Protein AF-A0A4Y7ZYD2-F1 (afdb_monomer_lite)

Sequence (127 aa):
MSNLIEWSKKSNQMFNVVADEKYLLCADFKRELYELVMIDFISSKISKTDFSVLYTLIDRFLI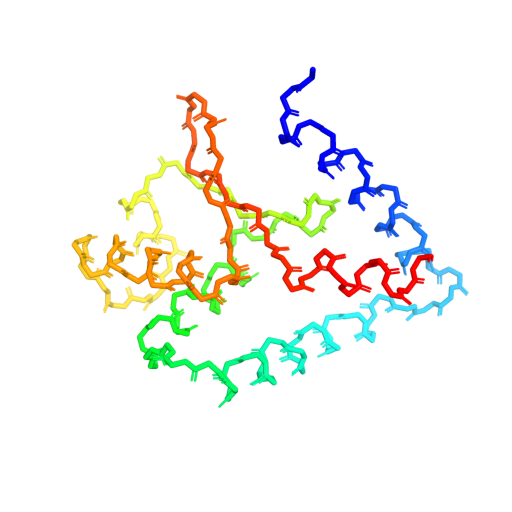IEDSLFKFESFVLFIQKTDITISKPNLSRALKSLELNEFIEKVEDQEKLTYLFKTEYKLLESLS

Structure (mmCIF, N/CA/C/O backbone):
data_AF-A0A4Y7ZYD2-F1
#
_entry.id   AF-A0A4Y7ZYD2-F1
#
loop_
_atom_site.group_PDB
_atom_site.id
_atom_site.type_symbol
_atom_site.label_atom_id
_atom_site.label_alt_id
_atom_site.label_comp_id
_atom_site.label_asym_id
_atom_site.label_entity_id
_atom_site.label_seq_id
_atom_site.pdbx_PDB_ins_code
_atom_site.Cartn_x
_atom_site.Cartn_y
_atom_site.Cartn_z
_atom_site.occupancy
_atom_site.B_iso_or_equiv
_atom_site.auth_seq_id
_atom_site.auth_comp_id
_atom_site.auth_asym_id
_atom_site.auth_atom_id
_atom_site.pdbx_PDB_model_num
ATOM 1 N N . MET A 1 1 ? 8.052 22.390 -3.213 1.00 49.78 1 MET A N 1
ATOM 2 C CA . MET A 1 1 ? 7.401 21.266 -3.924 1.00 49.78 1 MET A CA 1
ATOM 3 C C . MET A 1 1 ? 6.771 20.376 -2.871 1.00 49.78 1 MET A C 1
ATOM 5 O O . MET A 1 1 ? 7.376 20.249 -1.816 1.00 49.78 1 MET A O 1
ATOM 9 N N . SER A 1 2 ? 5.557 19.854 -3.074 1.00 72.06 2 SER A N 1
ATOM 10 C CA . SER A 1 2 ? 4.995 18.905 -2.101 1.00 72.06 2 SER A CA 1
ATOM 11 C C . SER A 1 2 ? 5.830 17.619 -2.109 1.00 72.06 2 SER A C 1
ATOM 13 O O . SER A 1 2 ? 6.262 17.185 -3.176 1.00 72.06 2 SER A O 1
ATOM 15 N N . ASN A 1 3 ? 6.047 17.027 -0.930 1.00 84.50 3 ASN A N 1
ATOM 16 C CA . ASN A 1 3 ? 6.798 15.776 -0.739 1.00 84.50 3 ASN A CA 1
ATOM 17 C C . ASN A 1 3 ? 6.338 14.675 -1.727 1.00 84.50 3 ASN A C 1
ATOM 19 O O . ASN A 1 3 ? 7.146 14.023 -2.377 1.00 84.50 3 ASN A O 1
ATOM 23 N N . LEU A 1 4 ? 5.024 14.583 -1.964 1.00 90.25 4 LEU A N 1
ATOM 24 C CA . LEU A 1 4 ? 4.417 13.656 -2.923 1.00 90.25 4 LEU A CA 1
ATOM 25 C C . LEU A 1 4 ? 4.882 13.849 -4.383 1.00 90.25 4 LEU A C 1
ATOM 27 O O . LEU A 1 4 ? 5.079 12.863 -5.090 1.00 90.25 4 LEU A O 1
ATOM 31 N N . ILE A 1 5 ? 5.053 15.089 -4.858 1.00 91.06 5 ILE A N 1
ATOM 32 C CA . ILE A 1 5 ? 5.462 15.346 -6.254 1.00 91.06 5 ILE A CA 1
ATOM 33 C C . ILE A 1 5 ? 6.914 14.920 -6.470 1.00 91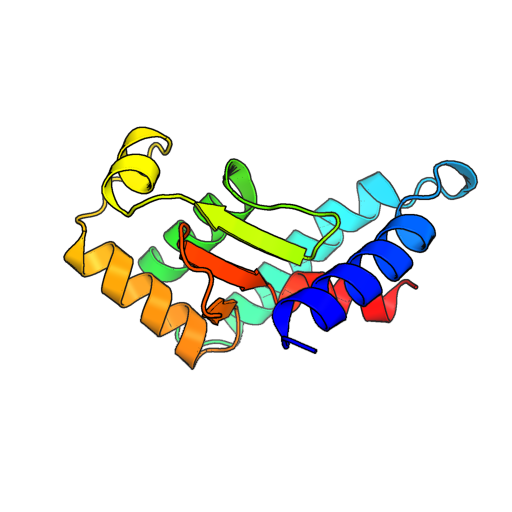.06 5 ILE A C 1
ATOM 35 O O . ILE A 1 5 ? 7.236 14.326 -7.496 1.00 91.06 5 ILE A O 1
ATOM 39 N N . GLU A 1 6 ? 7.790 15.233 -5.514 1.00 92.44 6 GLU A N 1
ATOM 40 C CA . GLU A 1 6 ? 9.200 14.850 -5.584 1.00 92.44 6 GLU A CA 1
ATOM 41 C C . GLU A 1 6 ? 9.365 13.330 -5.511 1.00 92.44 6 GLU A C 1
ATOM 43 O O . GLU A 1 6 ? 10.055 12.757 -6.355 1.00 92.44 6 GLU A O 1
ATOM 48 N N . TRP A 1 7 ? 8.650 12.685 -4.583 1.00 94.44 7 TRP A N 1
ATOM 49 C CA . TRP A 1 7 ? 8.584 11.230 -4.468 1.00 94.44 7 TRP A CA 1
ATOM 50 C C . TRP A 1 7 ? 8.159 10.569 -5.779 1.00 94.44 7 T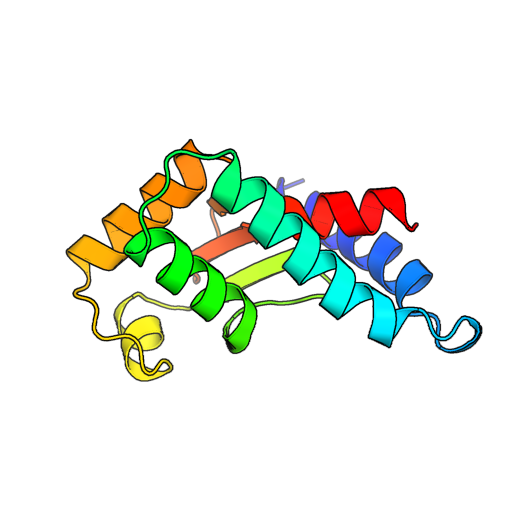RP A C 1
ATOM 52 O O . TRP A 1 7 ? 8.899 9.751 -6.316 1.00 94.44 7 TRP A O 1
ATOM 62 N N . SER A 1 8 ? 7.003 10.965 -6.325 1.00 94.06 8 SER A N 1
ATOM 63 C CA . SER A 1 8 ? 6.446 10.344 -7.538 1.00 94.06 8 SER A CA 1
ATOM 64 C C . SER A 1 8 ? 7.395 10.526 -8.721 1.00 94.06 8 SER A C 1
ATOM 66 O O . SER A 1 8 ? 7.680 9.587 -9.453 1.00 94.06 8 SER A O 1
ATOM 68 N N . LYS A 1 9 ? 7.987 11.721 -8.865 1.00 95.00 9 LYS A N 1
ATOM 69 C CA . LYS A 1 9 ? 8.961 11.982 -9.929 1.00 95.00 9 LYS A CA 1
ATOM 70 C C . LYS A 1 9 ? 10.191 11.077 -9.817 1.00 95.00 9 LYS A C 1
ATOM 72 O O . LYS A 1 9 ? 10.645 10.568 -10.839 1.00 95.00 9 LYS A O 1
ATOM 77 N N . LYS A 1 10 ? 10.753 10.909 -8.614 1.00 95.19 10 LYS A N 1
ATOM 78 C CA . LYS A 1 10 ? 11.953 10.086 -8.414 1.00 95.19 10 LYS A CA 1
ATOM 79 C C . LYS A 1 10 ? 11.629 8.594 -8.558 1.00 95.19 10 LYS A C 1
ATOM 81 O O . LYS A 1 10 ? 12.362 7.904 -9.257 1.00 95.19 10 LYS A O 1
ATOM 86 N N . SER A 1 11 ? 10.522 8.125 -7.976 1.00 94.06 11 SER A N 1
ATOM 87 C CA . SER A 1 11 ? 10.044 6.741 -8.122 1.00 94.06 11 SER A CA 1
ATOM 88 C C . SER A 1 11 ? 9.845 6.380 -9.595 1.00 94.06 11 SER A C 1
ATOM 90 O O . SER A 1 11 ? 10.447 5.423 -10.073 1.00 94.06 11 SER A O 1
ATOM 92 N N . ASN A 1 12 ? 9.151 7.228 -10.359 1.00 94.25 12 ASN A N 1
ATOM 93 C CA . ASN A 1 12 ? 8.895 6.988 -11.778 1.00 94.25 12 ASN A CA 1
ATOM 94 C C . ASN A 1 12 ? 10.186 6.888 -12.601 1.00 94.25 12 ASN A C 1
ATOM 96 O O . ASN A 1 12 ? 10.304 6.050 -13.492 1.00 94.25 12 ASN A O 1
ATOM 100 N N . GLN A 1 13 ? 11.188 7.714 -12.287 1.00 92.31 13 GLN A N 1
ATOM 101 C CA . GLN A 1 13 ? 12.502 7.625 -12.925 1.00 92.31 13 GLN A CA 1
ATOM 102 C C . GLN A 1 13 ? 13.180 6.279 -12.658 1.00 92.31 13 GLN A C 1
ATOM 104 O O . GLN A 1 13 ? 13.668 5.669 -13.605 1.00 92.31 13 GLN A O 1
ATOM 109 N N . MET A 1 14 ? 13.180 5.808 -11.408 1.00 92.50 14 MET A N 1
ATOM 110 C CA . MET A 1 14 ? 13.747 4.503 -11.053 1.00 92.50 14 MET A CA 1
ATOM 111 C C . MET A 1 14 ? 12.964 3.361 -11.699 1.00 92.50 14 MET A C 1
ATOM 113 O O . MET A 1 14 ? 13.557 2.466 -12.295 1.00 92.50 14 MET A O 1
ATOM 117 N N . PHE A 1 15 ? 11.632 3.424 -11.644 1.00 90.81 15 PHE A N 1
ATOM 118 C CA . PHE A 1 15 ? 10.759 2.431 -12.251 1.00 90.81 15 PHE A CA 1
ATOM 119 C C . PHE A 1 15 ? 11.033 2.290 -13.748 1.00 90.81 15 PHE A C 1
ATOM 121 O O . PHE A 1 15 ? 11.171 1.175 -14.224 1.00 90.81 15 PHE A O 1
ATOM 128 N N . ASN A 1 16 ? 11.208 3.389 -14.488 1.00 88.31 16 ASN A N 1
ATOM 129 C CA . ASN A 1 16 ? 11.520 3.322 -15.920 1.00 88.31 16 ASN A CA 1
ATOM 130 C C . ASN A 1 16 ? 12.880 2.668 -16.230 1.00 88.31 16 ASN A C 1
ATOM 132 O O . ASN A 1 16 ? 13.052 2.141 -17.326 1.00 88.31 16 ASN A O 1
ATOM 136 N N . VAL A 1 17 ? 13.842 2.705 -15.300 1.00 85.56 17 VAL A N 1
ATOM 137 C CA . VAL A 1 17 ? 15.128 1.995 -15.435 1.00 85.56 17 VAL A CA 1
ATOM 138 C C . VAL A 1 17 ? 14.936 0.504 -15.165 1.00 85.56 17 VAL A C 1
ATOM 140 O O . VAL A 1 17 ? 15.358 -0.329 -15.963 1.00 85.56 17 VAL A O 1
ATOM 143 N N . VAL A 1 18 ? 14.255 0.170 -14.066 1.00 83.50 18 VAL A N 1
ATOM 144 C CA . VAL A 1 18 ? 14.010 -1.217 -13.640 1.00 83.50 18 VAL A CA 1
ATOM 145 C C . VAL A 1 18 ? 13.051 -1.942 -14.589 1.00 83.50 18 VAL A C 1
ATOM 147 O O . VAL A 1 18 ? 13.203 -3.134 -14.829 1.00 83.50 18 VAL A O 1
ATOM 150 N N . ALA A 1 19 ? 12.080 -1.235 -15.164 1.00 78.31 19 ALA A N 1
ATOM 151 C CA . ALA A 1 19 ? 11.066 -1.794 -16.048 1.00 78.31 19 ALA A CA 1
ATOM 152 C C . ALA A 1 19 ? 11.487 -1.861 -17.526 1.00 78.31 19 ALA A C 1
ATOM 154 O O . ALA A 1 19 ? 10.672 -2.243 -18.368 1.00 78.31 19 ALA A O 1
ATOM 155 N N . ASP A 1 20 ? 12.731 -1.497 -17.870 1.00 73.81 20 ASP A N 1
ATOM 156 C CA . ASP A 1 20 ? 13.221 -1.601 -19.246 1.00 73.81 20 ASP A CA 1
ATOM 157 C C . ASP A 1 20 ? 13.222 -3.076 -19.690 1.00 73.81 20 ASP A C 1
ATOM 159 O O . ASP A 1 20 ? 14.033 -3.903 -19.256 1.00 73.81 20 ASP A O 1
ATOM 163 N N . GLU A 1 21 ? 12.286 -3.400 -20.590 1.00 61.09 21 GLU A N 1
ATOM 164 C CA . GLU A 1 21 ? 12.034 -4.741 -21.126 1.00 61.09 21 GLU A CA 1
ATOM 165 C C . GLU A 1 21 ? 13.286 -5.392 -21.730 1.00 61.09 21 GLU A C 1
ATOM 167 O O . GLU A 1 21 ? 13.369 -6.622 -21.792 1.00 61.09 21 GLU A O 1
ATOM 172 N N . LYS A 1 22 ? 14.295 -4.599 -22.125 1.00 60.19 22 LYS A N 1
ATOM 173 C CA . LYS A 1 22 ? 15.578 -5.121 -22.615 1.00 60.19 22 LYS A CA 1
ATOM 174 C C . LYS A 1 22 ? 16.315 -5.985 -21.596 1.00 60.19 22 LYS A C 1
ATOM 176 O O . LYS A 1 22 ? 17.123 -6.817 -22.008 1.00 60.19 22 LYS A O 1
ATOM 181 N N . TYR A 1 23 ? 16.050 -5.801 -20.304 1.00 60.44 23 TYR A N 1
ATOM 182 C CA . TYR A 1 23 ? 16.756 -6.489 -19.226 1.00 60.44 23 TYR A CA 1
ATOM 183 C C . TYR A 1 23 ? 15.927 -7.586 -18.538 1.00 60.44 23 TYR A C 1
ATOM 185 O O . TYR A 1 23 ? 16.452 -8.251 -17.652 1.00 60.44 23 TYR A O 1
ATOM 193 N N . LEU A 1 24 ? 14.669 -7.823 -18.951 1.00 59.00 24 LEU A N 1
ATOM 194 C CA . LEU A 1 24 ? 13.758 -8.833 -18.367 1.00 59.00 24 LEU A CA 1
ATOM 195 C C . LEU A 1 24 ? 13.503 -8.698 -16.842 1.00 59.00 24 LEU A C 1
ATOM 197 O O . LEU A 1 24 ? 12.934 -9.602 -16.235 1.00 59.00 24 LEU A O 1
ATOM 201 N N . LEU A 1 25 ? 13.850 -7.563 -16.228 1.00 64.31 25 LEU A N 1
ATOM 202 C CA . LEU A 1 25 ? 13.861 -7.366 -14.768 1.00 64.31 25 LEU A CA 1
ATOM 203 C C . LEU A 1 25 ? 12.462 -7.287 -14.122 1.00 64.31 25 LEU A C 1
ATOM 205 O O . LEU A 1 25 ? 12.320 -7.496 -12.919 1.00 64.31 25 LEU A O 1
ATOM 209 N N . CYS A 1 26 ? 11.402 -7.036 -14.899 1.00 62.06 26 CYS A N 1
ATOM 210 C CA . CYS A 1 26 ? 10.040 -6.859 -14.374 1.00 62.06 26 CYS A CA 1
ATOM 211 C C . CYS A 1 26 ? 9.485 -8.080 -13.620 1.00 62.06 26 CYS A C 1
ATOM 213 O O . CYS A 1 26 ? 8.738 -7.923 -12.652 1.00 62.06 26 CYS A O 1
ATOM 215 N N . ALA A 1 27 ? 9.792 -9.300 -14.076 1.00 62.34 27 ALA A N 1
ATOM 216 C CA . ALA A 1 27 ? 9.287 -10.518 -13.436 1.00 62.34 27 ALA A CA 1
ATOM 217 C C . ALA A 1 27 ? 9.974 -10.773 -12.085 1.00 62.34 27 ALA A C 1
ATOM 219 O O . ALA A 1 27 ? 9.314 -11.187 -11.127 1.00 62.34 27 ALA A O 1
ATOM 220 N N . ASP A 1 28 ? 11.268 -10.465 -12.003 1.00 73.81 28 ASP A N 1
ATOM 221 C CA . ASP A 1 28 ? 12.057 -10.592 -10.781 1.00 73.81 28 ASP A CA 1
ATOM 222 C C . ASP A 1 28 ? 11.664 -9.511 -9.763 1.00 73.81 28 ASP A C 1
ATOM 224 O O . ASP A 1 28 ? 11.465 -9.821 -8.589 1.00 73.81 28 ASP A O 1
ATOM 228 N N . PHE A 1 29 ? 11.361 -8.290 -10.222 1.00 82.38 29 PHE A N 1
ATOM 229 C CA . PHE A 1 29 ? 10.948 -7.176 -9.364 1.00 82.38 29 PHE A CA 1
ATOM 230 C C . PHE A 1 29 ? 9.752 -7.497 -8.454 1.00 82.38 29 PHE A C 1
ATOM 232 O O . PHE A 1 29 ? 9.810 -7.301 -7.240 1.00 82.38 29 PHE A O 1
ATOM 239 N N . LYS A 1 30 ? 8.649 -8.027 -9.007 1.00 84.00 30 LYS A N 1
ATOM 240 C CA . LYS A 1 30 ? 7.447 -8.329 -8.203 1.00 84.00 30 LYS A CA 1
ATOM 241 C C . LYS A 1 30 ? 7.728 -9.403 -7.151 1.00 84.00 30 LYS A C 1
ATOM 243 O O . LYS A 1 30 ? 7.167 -9.357 -6.056 1.00 84.00 30 LYS A O 1
ATOM 248 N N . ARG A 1 31 ? 8.571 -10.382 -7.482 1.00 86.62 31 ARG A N 1
ATOM 249 C CA . ARG A 1 31 ? 8.970 -11.432 -6.546 1.00 86.62 31 ARG A CA 1
ATOM 250 C C . ARG A 1 31 ? 9.837 -10.858 -5.426 1.00 86.62 31 ARG A C 1
ATOM 252 O O . ARG A 1 31 ? 9.524 -11.097 -4.262 1.00 86.62 31 ARG A O 1
ATOM 259 N N . GLU A 1 32 ? 10.864 -10.089 -5.774 1.00 90.25 32 GLU A N 1
ATOM 260 C CA . GLU A 1 32 ? 11.756 -9.433 -4.813 1.00 90.25 32 GLU A CA 1
ATOM 261 C C . GLU A 1 32 ? 10.987 -8.497 -3.876 1.00 90.25 32 GLU A C 1
ATOM 263 O O . GLU A 1 32 ? 11.221 -8.504 -2.668 1.00 90.25 32 GLU A O 1
ATOM 268 N N . LEU A 1 33 ? 9.984 -7.779 -4.393 1.00 91.94 33 LEU A N 1
ATOM 269 C CA . LEU A 1 33 ? 9.095 -6.955 -3.579 1.00 91.94 33 LEU A CA 1
ATOM 270 C C . LEU A 1 33 ? 8.385 -7.776 -2.500 1.00 91.94 33 LEU A C 1
ATOM 272 O O . LEU A 1 33 ? 8.386 -7.387 -1.333 1.00 91.94 33 LEU A O 1
ATOM 276 N N . TYR A 1 34 ? 7.785 -8.915 -2.857 1.00 92.19 34 TYR A N 1
ATOM 277 C CA . TYR A 1 34 ? 7.130 -9.767 -1.862 1.00 92.19 34 TYR A CA 1
ATOM 278 C C . TYR A 1 34 ? 8.124 -10.366 -0.867 1.00 92.19 34 TYR A C 1
ATOM 280 O O . TYR A 1 34 ? 7.795 -10.464 0.315 1.00 92.19 34 TYR A O 1
ATOM 288 N N . GLU A 1 35 ? 9.322 -10.751 -1.310 1.00 93.38 35 GLU A N 1
ATOM 289 C CA . GLU A 1 35 ? 10.372 -11.252 -0.419 1.00 93.38 35 GLU A CA 1
ATOM 290 C C . GLU A 1 35 ? 10.784 -10.177 0.602 1.00 93.38 35 GLU A C 1
ATOM 292 O O . GLU A 1 35 ? 10.785 -10.453 1.804 1.00 93.38 35 GLU A O 1
ATOM 297 N N . LEU A 1 36 ? 11.012 -8.932 0.167 1.00 92.88 36 LEU A N 1
ATOM 298 C CA . LEU A 1 36 ? 11.317 -7.808 1.058 1.00 92.88 36 LEU A CA 1
ATOM 299 C C . LEU A 1 36 ? 10.164 -7.477 2.007 1.00 92.88 36 LEU A C 1
ATOM 301 O O . LEU A 1 36 ? 10.382 -7.345 3.207 1.00 92.88 36 LEU A O 1
ATOM 305 N N . VAL A 1 37 ? 8.927 -7.423 1.509 1.00 95.31 37 VAL A N 1
ATOM 306 C CA . VAL A 1 37 ? 7.739 -7.191 2.347 1.00 95.31 37 VAL A CA 1
ATOM 307 C C . VAL A 1 37 ? 7.597 -8.271 3.423 1.00 95.31 37 VAL A C 1
ATOM 309 O O . VAL A 1 37 ? 7.218 -7.971 4.555 1.00 95.31 37 VAL A O 1
ATOM 312 N N . MET A 1 38 ? 7.914 -9.527 3.099 1.00 94.12 38 MET A N 1
ATOM 313 C CA . MET A 1 38 ? 7.904 -10.624 4.067 1.00 94.12 38 MET A CA 1
ATOM 314 C C . MET A 1 38 ? 9.032 -10.504 5.096 1.00 94.12 38 MET A C 1
ATOM 316 O O . MET A 1 38 ? 8.797 -10.765 6.276 1.00 94.12 38 MET A O 1
ATOM 320 N N . ILE A 1 39 ? 10.235 -10.098 4.681 1.00 93.56 39 ILE A N 1
ATOM 321 C CA . ILE A 1 39 ? 11.364 -9.841 5.588 1.00 93.56 39 ILE A CA 1
ATOM 322 C C . ILE A 1 39 ? 11.022 -8.699 6.557 1.00 93.56 39 ILE A C 1
ATOM 324 O O . ILE A 1 39 ? 11.165 -8.855 7.776 1.00 93.56 39 ILE A O 1
ATOM 328 N N . ASP A 1 40 ? 10.501 -7.587 6.035 1.00 92.19 40 ASP A N 1
ATOM 329 C CA . ASP A 1 40 ? 10.035 -6.448 6.828 1.00 92.19 40 ASP A CA 1
ATOM 330 C C . ASP A 1 40 ? 8.927 -6.896 7.795 1.00 92.19 40 ASP A C 1
ATOM 332 O O . ASP A 1 40 ? 8.959 -6.585 8.985 1.00 92.19 40 ASP A O 1
ATOM 336 N N . PHE A 1 41 ? 7.971 -7.708 7.332 1.00 93.38 41 PHE A N 1
ATOM 337 C CA . PHE A 1 41 ? 6.904 -8.239 8.181 1.00 93.38 41 PHE A CA 1
ATOM 338 C C . PHE A 1 41 ? 7.442 -9.074 9.347 1.00 93.38 41 PHE A C 1
ATOM 340 O O . PHE A 1 41 ? 7.090 -8.795 10.494 1.00 93.38 41 PHE A O 1
ATOM 347 N N . ILE A 1 42 ? 8.310 -10.054 9.072 1.00 92.69 42 ILE A N 1
ATOM 348 C CA . ILE A 1 42 ? 8.876 -10.966 10.082 1.00 92.69 42 ILE A CA 1
ATOM 349 C C . ILE A 1 42 ? 9.702 -10.205 11.127 1.00 92.69 42 ILE A C 1
ATOM 351 O O . ILE A 1 42 ? 9.718 -10.589 12.297 1.00 92.69 42 ILE A O 1
ATOM 355 N N . SER A 1 43 ? 10.390 -9.141 10.712 1.00 92.00 43 SER A N 1
ATOM 356 C CA . SER A 1 43 ? 11.208 -8.308 11.600 1.00 92.00 43 SER A CA 1
ATOM 357 C C . SER A 1 43 ? 10.405 -7.248 12.368 1.00 92.00 43 SER A C 1
ATOM 359 O O . SER A 1 43 ? 10.872 -6.739 13.391 1.00 92.00 43 SER A O 1
ATOM 361 N N . SER A 1 44 ? 9.189 -6.935 11.918 1.00 91.88 44 SER A N 1
ATOM 362 C CA . SER A 1 44 ? 8.302 -5.954 12.545 1.00 91.88 44 SER A CA 1
ATOM 363 C C . SER A 1 44 ? 7.433 -6.540 13.669 1.00 91.88 44 SER A C 1
ATOM 365 O O . SER A 1 44 ? 7.433 -7.736 13.956 1.00 91.88 44 SER A O 1
ATOM 367 N N . LYS A 1 45 ? 6.644 -5.673 14.320 1.00 90.81 45 LYS A N 1
ATOM 368 C CA . LYS A 1 45 ? 5.651 -6.062 15.340 1.00 90.81 45 LYS A CA 1
ATOM 369 C C . LYS A 1 45 ? 4.206 -5.983 14.838 1.00 90.81 45 LYS A C 1
ATOM 371 O O . LYS A 1 45 ? 3.284 -6.014 15.657 1.00 90.81 45 LYS A O 1
ATOM 376 N N . ILE A 1 46 ? 3.989 -5.831 13.529 1.00 93.06 46 ILE A N 1
ATOM 377 C CA . ILE A 1 46 ? 2.633 -5.671 12.994 1.00 93.06 46 ILE A CA 1
ATOM 378 C C . ILE A 1 46 ? 1.854 -6.984 13.086 1.00 93.06 46 ILE A C 1
ATOM 380 O O . ILE A 1 46 ? 2.408 -8.082 13.024 1.00 93.06 46 ILE A O 1
ATOM 384 N N . SER A 1 47 ? 0.538 -6.884 13.247 1.00 95.69 47 SER A N 1
ATOM 385 C CA . SER A 1 47 ? -0.312 -8.068 13.350 1.00 95.69 47 SER A CA 1
ATOM 386 C C . SER A 1 47 ? -0.553 -8.723 11.985 1.00 95.69 47 SER A C 1
ATOM 388 O O . SER A 1 47 ? -0.418 -8.095 10.936 1.00 95.69 47 SER A O 1
ATOM 390 N N . LYS A 1 48 ? -1.029 -9.977 11.983 1.00 94.00 48 LYS A N 1
ATOM 391 C CA . LYS A 1 48 ? -1.503 -10.643 10.754 1.00 94.00 48 LYS A CA 1
ATOM 392 C C . LYS A 1 48 ? -2.614 -9.847 10.052 1.00 94.00 48 LYS A C 1
ATOM 394 O O . LYS A 1 48 ? -2.703 -9.870 8.829 1.00 94.00 48 LYS A O 1
ATOM 399 N N . THR A 1 49 ? -3.452 -9.143 10.813 1.00 95.31 49 THR A N 1
ATOM 400 C CA . THR A 1 49 ? -4.501 -8.275 10.261 1.00 95.31 49 THR A CA 1
ATOM 401 C C . THR A 1 49 ? -3.900 -7.071 9.543 1.00 95.31 49 THR A C 1
ATOM 403 O O . THR A 1 49 ? -4.325 -6.761 8.434 1.00 95.31 49 THR A O 1
ATOM 406 N N . ASP A 1 50 ? -2.892 -6.429 10.136 1.00 96.81 50 ASP A N 1
ATOM 407 C CA . ASP A 1 50 ? -2.195 -5.292 9.522 1.00 96.81 50 ASP A CA 1
ATOM 408 C C . ASP A 1 50 ? -1.492 -5.731 8.235 1.00 96.81 50 ASP A C 1
ATOM 410 O O . ASP A 1 50 ? -1.629 -5.088 7.196 1.00 96.81 50 ASP A O 1
ATOM 414 N N . PHE A 1 51 ? -0.831 -6.890 8.279 1.00 96.38 51 PHE A N 1
ATOM 415 C CA . PHE A 1 51 ? -0.212 -7.494 7.106 1.00 96.38 51 PHE A CA 1
ATOM 416 C C . PHE A 1 51 ? -1.235 -7.840 6.014 1.00 96.38 51 PHE A C 1
ATOM 418 O O . PHE A 1 51 ? -0.994 -7.587 4.839 1.00 96.38 51 PHE A O 1
ATOM 425 N N . SER A 1 52 ? -2.415 -8.353 6.380 1.00 95.75 52 SER A N 1
ATOM 426 C CA . SER A 1 52 ? -3.497 -8.607 5.418 1.00 95.75 52 SER A CA 1
ATOM 427 C C . SER A 1 52 ? -3.979 -7.323 4.739 1.00 95.75 52 SER A C 1
ATOM 429 O O . SER A 1 52 ? -4.315 -7.353 3.554 1.00 95.75 52 SER A O 1
ATOM 431 N N . VAL A 1 53 ? -4.020 -6.200 5.465 1.00 97.44 53 VAL A N 1
ATOM 432 C CA . VAL A 1 53 ? -4.339 -4.885 4.891 1.00 97.44 53 VAL A CA 1
ATOM 433 C C . VAL A 1 53 ? -3.232 -4.436 3.938 1.00 97.44 53 VAL A C 1
ATOM 435 O O . VAL A 1 53 ? -3.550 -4.031 2.824 1.00 97.44 53 VAL A O 1
ATOM 438 N N . LEU A 1 54 ? -1.957 -4.564 4.323 1.00 97.19 54 LEU A N 1
ATOM 439 C CA . LEU A 1 54 ? -0.818 -4.238 3.456 1.00 97.19 54 LEU A CA 1
ATOM 440 C C . LEU A 1 54 ? -0.822 -5.065 2.166 1.00 97.19 54 LEU A C 1
ATOM 442 O O . LEU A 1 54 ? -0.714 -4.509 1.080 1.00 97.19 54 LEU A O 1
ATOM 446 N N . TYR A 1 55 ? -1.015 -6.379 2.269 1.00 95.56 55 TYR A N 1
ATOM 447 C CA . TYR A 1 55 ? -1.116 -7.257 1.104 1.00 95.56 55 TYR A CA 1
ATOM 448 C C . TYR A 1 55 ? -2.254 -6.830 0.168 1.00 95.56 55 TYR A C 1
ATOM 450 O O . TYR A 1 55 ? -2.078 -6.768 -1.045 1.00 95.56 55 TYR A O 1
ATOM 458 N N . THR A 1 56 ? -3.406 -6.468 0.737 1.00 96.25 56 THR A N 1
ATOM 459 C CA . THR A 1 56 ? -4.556 -5.978 -0.035 1.00 96.25 56 THR A CA 1
ATOM 460 C C . THR A 1 56 ? -4.255 -4.642 -0.725 1.00 96.25 56 THR A C 1
ATOM 462 O O . THR A 1 56 ? -4.686 -4.424 -1.856 1.00 96.25 56 THR A O 1
ATOM 465 N N . LEU A 1 57 ? -3.505 -3.748 -0.070 1.00 96.62 57 LEU A N 1
ATOM 466 C CA . LEU A 1 57 ? -3.029 -2.501 -0.673 1.00 96.62 57 LEU A CA 1
ATOM 467 C C . LEU A 1 57 ? -2.115 -2.778 -1.873 1.00 96.62 57 LEU A C 1
ATOM 469 O O . LEU A 1 57 ? -2.352 -2.212 -2.939 1.00 96.62 57 LEU A O 1
ATOM 473 N N . ILE A 1 58 ? -1.149 -3.690 -1.722 1.00 95.31 58 ILE A N 1
ATOM 474 C CA . ILE A 1 58 ? -0.230 -4.113 -2.792 1.00 95.31 58 ILE A CA 1
ATOM 475 C C . ILE A 1 58 ? -0.998 -4.710 -3.977 1.00 95.31 58 ILE A C 1
ATOM 477 O O . ILE A 1 58 ? -0.737 -4.355 -5.121 1.00 95.31 58 ILE A O 1
ATOM 481 N N . ASP A 1 59 ? -1.965 -5.588 -3.718 1.00 92.69 59 ASP A N 1
ATOM 482 C CA . ASP A 1 59 ? -2.699 -6.297 -4.772 1.00 92.69 59 ASP A CA 1
ATOM 483 C C . ASP A 1 59 ? -3.677 -5.399 -5.552 1.00 92.69 59 ASP A C 1
ATOM 485 O O . ASP A 1 59 ? -3.897 -5.611 -6.744 1.00 92.69 59 ASP A O 1
ATOM 489 N N . ARG A 1 60 ? -4.294 -4.401 -4.898 1.00 93.88 60 ARG A N 1
ATOM 490 C CA . ARG A 1 60 ? -5.453 -3.677 -5.465 1.00 93.88 60 ARG A CA 1
ATOM 491 C C . ARG A 1 60 ? -5.289 -2.178 -5.639 1.00 93.88 60 ARG A C 1
ATOM 493 O O . ARG A 1 60 ? -6.062 -1.587 -6.392 1.00 93.88 60 ARG A O 1
ATOM 500 N N . PHE A 1 61 ? -4.356 -1.555 -4.931 1.00 95.56 61 PHE A N 1
ATOM 501 C CA . PHE A 1 61 ? -4.264 -0.094 -4.858 1.00 95.56 61 PHE A CA 1
ATOM 502 C C . PHE A 1 61 ? -2.872 0.447 -5.146 1.00 95.56 61 PHE A C 1
ATOM 504 O O . PHE A 1 61 ? -2.687 1.663 -5.061 1.00 95.56 61 PHE A O 1
ATOM 511 N N . LEU A 1 62 ? -1.915 -0.427 -5.460 1.00 95.31 62 LEU A N 1
ATOM 512 C CA . LEU A 1 62 ? -0.560 -0.018 -5.762 1.00 95.31 62 LEU A CA 1
ATOM 513 C C . LEU A 1 62 ? -0.473 0.638 -7.138 1.00 95.31 62 LEU A C 1
ATOM 515 O O . LEU A 1 62 ? -0.867 0.048 -8.143 1.00 95.31 62 LEU A O 1
ATOM 519 N N . ILE A 1 63 ? 0.071 1.849 -7.157 1.00 94.75 63 ILE A N 1
ATOM 520 C CA . ILE A 1 63 ? 0.557 2.522 -8.357 1.00 94.75 63 ILE A CA 1
ATOM 521 C C . ILE A 1 63 ? 2.066 2.298 -8.363 1.00 94.75 63 ILE A C 1
ATOM 523 O O . ILE A 1 63 ? 2.803 2.983 -7.653 1.00 94.75 63 ILE A O 1
ATOM 527 N N . ILE A 1 64 ? 2.478 1.265 -9.096 1.00 91.19 64 ILE A N 1
ATOM 528 C CA . ILE A 1 64 ? 3.837 0.709 -9.082 1.00 91.19 64 ILE A CA 1
ATOM 529 C C . ILE A 1 64 ? 4.866 1.756 -9.535 1.00 91.19 64 ILE A C 1
ATOM 531 O O . ILE A 1 64 ? 5.944 1.877 -8.959 1.00 91.19 64 ILE A O 1
ATOM 535 N N . GLU A 1 65 ? 4.487 2.594 -10.503 1.00 91.81 65 GLU A N 1
ATOM 536 C CA . GLU A 1 65 ? 5.347 3.617 -11.095 1.00 91.81 65 GLU A CA 1
ATOM 537 C C . GLU A 1 65 ? 5.669 4.764 -10.135 1.00 91.81 65 GLU A C 1
ATOM 539 O O . GLU A 1 65 ? 6.667 5.450 -10.323 1.00 91.81 65 GLU A O 1
ATOM 544 N N . ASP A 1 66 ? 4.821 4.989 -9.132 1.00 94.31 66 ASP A N 1
ATOM 545 C CA . ASP A 1 66 ? 4.966 6.084 -8.170 1.00 94.31 66 ASP A CA 1
ATOM 546 C C . ASP A 1 66 ? 5.283 5.570 -6.752 1.00 94.31 66 ASP A C 1
ATOM 548 O O . ASP A 1 66 ? 5.400 6.355 -5.806 1.00 94.31 66 ASP A O 1
ATOM 552 N N . SER A 1 67 ? 5.395 4.249 -6.584 1.00 96.00 67 SER A N 1
ATOM 553 C CA . SER A 1 67 ? 5.529 3.548 -5.303 1.00 96.00 67 SER A CA 1
ATOM 554 C C . SER A 1 67 ? 4.583 4.065 -4.225 1.00 96.00 67 SER A C 1
ATOM 556 O O . SER A 1 67 ? 5.004 4.505 -3.147 1.00 96.00 67 SER A O 1
ATOM 558 N N . LEU A 1 68 ? 3.286 4.086 -4.528 1.00 96.75 68 LEU A N 1
ATOM 559 C CA . LEU A 1 68 ? 2.276 4.591 -3.603 1.00 96.75 68 LEU A CA 1
ATOM 560 C C . LEU A 1 68 ? 0.955 3.838 -3.702 1.00 96.75 68 LEU A C 1
ATOM 562 O O . LEU A 1 68 ? 0.600 3.267 -4.731 1.00 96.75 68 LEU A O 1
ATOM 566 N N . PHE A 1 69 ? 0.188 3.891 -2.619 1.00 97.12 69 PHE A N 1
ATOM 567 C CA . PHE A 1 69 ? -1.196 3.446 -2.583 1.00 97.12 69 PHE A CA 1
ATOM 568 C C . PHE A 1 69 ? -2.137 4.633 -2.697 1.00 97.12 69 PHE A C 1
ATOM 570 O O . PHE A 1 69 ? -1.943 5.650 -2.022 1.00 97.12 69 PHE A O 1
ATOM 577 N N . LYS A 1 70 ? -3.202 4.477 -3.491 1.00 94.81 70 LYS A N 1
ATOM 578 C CA . LYS A 1 70 ? -4.210 5.527 -3.659 1.00 94.81 70 LYS A CA 1
ATOM 579 C C . LYS A 1 70 ? -5.634 4.984 -3.690 1.00 94.81 70 LYS A C 1
ATOM 581 O O . LYS A 1 70 ? -5.977 4.156 -4.529 1.00 94.81 70 LYS A O 1
ATOM 586 N N . PHE A 1 71 ? -6.497 5.491 -2.809 1.00 94.81 71 PHE A N 1
ATOM 587 C CA . PHE A 1 71 ? -7.922 5.140 -2.788 1.00 94.81 71 PHE A CA 1
ATOM 588 C C . PHE A 1 71 ? -8.785 6.249 -2.175 1.00 94.81 71 PHE A C 1
ATOM 590 O O . PHE A 1 71 ? -8.318 7.067 -1.395 1.00 94.81 71 PHE A O 1
ATOM 597 N N . GLU A 1 72 ? -10.066 6.306 -2.537 1.00 92.38 72 GLU A N 1
ATOM 598 C CA . GLU A 1 72 ? -10.940 7.447 -2.206 1.00 92.38 72 GLU A CA 1
ATOM 599 C C . GLU A 1 72 ? -11.438 7.424 -0.757 1.00 92.38 72 GLU A C 1
ATOM 601 O O . GLU A 1 72 ? -11.569 8.457 -0.108 1.00 92.38 72 GLU A O 1
ATOM 606 N N . SER A 1 73 ? -11.755 6.240 -0.228 1.00 93.62 73 SER A N 1
ATOM 607 C CA . SER A 1 73 ? -12.311 6.115 1.119 1.00 93.62 73 SER A CA 1
ATOM 608 C C . SER A 1 73 ? -12.188 4.700 1.677 1.00 93.62 73 SER A C 1
ATOM 610 O O . SER A 1 73 ? -12.049 3.726 0.938 1.00 93.62 73 SER A O 1
ATOM 612 N N . PHE A 1 74 ? -12.345 4.564 2.997 1.00 95.00 74 PHE A N 1
ATOM 613 C CA . PHE A 1 74 ? -12.447 3.254 3.653 1.00 95.00 74 PHE A CA 1
ATOM 614 C C . PHE A 1 74 ? -13.656 2.439 3.182 1.00 95.00 74 PHE A C 1
ATOM 616 O O . PHE A 1 74 ? -13.612 1.216 3.228 1.00 95.00 74 PHE A O 1
ATOM 623 N N . VAL A 1 75 ? -14.738 3.092 2.736 1.00 93.38 75 VAL A N 1
ATOM 624 C CA . VAL A 1 75 ? -15.900 2.388 2.166 1.00 93.38 75 VAL A CA 1
ATOM 625 C C . VAL A 1 75 ? -15.505 1.717 0.860 1.00 93.38 75 VAL A C 1
ATOM 627 O O . VAL A 1 75 ? -15.722 0.520 0.710 1.00 93.38 75 VAL A O 1
ATOM 630 N N . LEU A 1 76 ? -14.885 2.479 -0.044 1.00 90.94 76 LEU A N 1
ATOM 631 C CA . LEU A 1 76 ? -14.448 1.972 -1.339 1.00 90.94 76 LEU A CA 1
ATOM 632 C C . LEU A 1 76 ? -13.399 0.868 -1.176 1.00 90.94 76 LEU A C 1
ATOM 634 O O . LEU A 1 76 ? -13.478 -0.144 -1.863 1.00 90.94 76 LEU A O 1
ATOM 638 N N . PHE A 1 77 ? -12.460 1.036 -0.237 1.00 94.44 77 PHE A N 1
ATOM 639 C CA . PHE A 1 77 ? -11.478 0.003 0.088 1.00 94.44 77 PHE A CA 1
ATOM 640 C C . PHE A 1 77 ? -12.169 -1.320 0.437 1.00 94.44 77 PHE A C 1
ATOM 642 O O . PHE A 1 77 ? -11.905 -2.331 -0.201 1.00 94.44 77 PHE A O 1
ATOM 649 N N . ILE A 1 78 ? -13.108 -1.305 1.388 1.00 93.38 78 ILE A N 1
ATOM 650 C CA . ILE A 1 78 ? -13.826 -2.514 1.823 1.00 93.38 78 ILE A CA 1
ATOM 651 C C . ILE A 1 78 ? -14.692 -3.095 0.693 1.00 93.38 78 ILE A C 1
ATOM 653 O O . ILE A 1 78 ? -14.827 -4.303 0.594 1.00 93.38 78 ILE A O 1
ATOM 657 N N . GLN A 1 79 ? -15.275 -2.263 -0.173 1.00 91.00 79 GLN A N 1
ATOM 658 C CA . GLN A 1 79 ? -16.110 -2.735 -1.287 1.00 91.00 79 GLN A CA 1
ATOM 659 C C . GLN A 1 79 ? -15.311 -3.362 -2.433 1.00 91.00 79 GLN A C 1
ATOM 661 O O . GLN A 1 79 ? -15.817 -4.252 -3.109 1.00 91.00 79 GLN A O 1
ATOM 666 N N . LYS A 1 80 ? -14.094 -2.872 -2.692 1.00 90.00 80 LYS A N 1
ATOM 667 C CA . LYS A 1 80 ? -13.238 -3.347 -3.790 1.00 90.00 80 LYS A CA 1
ATOM 668 C C . LYS A 1 80 ? -12.331 -4.511 -3.400 1.00 90.00 80 LYS A C 1
ATOM 670 O O . LYS A 1 80 ? -11.533 -4.954 -4.222 1.00 90.00 80 LYS A O 1
ATOM 675 N N . THR A 1 81 ? -12.411 -4.970 -2.157 1.00 91.00 81 THR A N 1
ATOM 676 C CA . THR A 1 81 ? -11.517 -5.986 -1.610 1.00 91.00 81 THR A CA 1
ATOM 677 C C . THR A 1 81 ? -12.322 -7.068 -0.910 1.00 91.00 81 THR A C 1
ATOM 679 O O . THR A 1 81 ? -13.374 -6.800 -0.340 1.00 91.00 81 THR A O 1
ATOM 682 N N . ASP A 1 82 ? -11.803 -8.292 -0.902 1.00 86.88 82 ASP A N 1
ATOM 683 C CA . ASP A 1 82 ? -12.446 -9.422 -0.220 1.00 86.88 82 ASP A CA 1
ATOM 684 C C . ASP A 1 82 ? -12.100 -9.478 1.284 1.00 86.88 82 ASP A C 1
ATOM 686 O O . ASP A 1 82 ? -12.368 -10.464 1.976 1.00 86.88 82 ASP A O 1
ATOM 690 N N . ILE A 1 83 ? -11.475 -8.425 1.824 1.00 87.88 83 ILE A N 1
ATOM 691 C CA . ILE A 1 83 ? -11.047 -8.386 3.220 1.00 87.88 83 ILE A CA 1
ATOM 692 C C . ILE A 1 83 ? -12.235 -8.092 4.144 1.00 87.88 83 ILE A C 1
ATOM 694 O O . ILE A 1 83 ? -12.906 -7.063 4.066 1.00 87.88 83 ILE A O 1
ATOM 698 N N . THR A 1 84 ? -12.478 -8.989 5.098 1.00 90.38 84 THR A N 1
ATOM 699 C CA . THR A 1 84 ? -13.516 -8.783 6.116 1.00 90.38 84 THR A CA 1
ATOM 700 C C . THR A 1 84 ? -12.959 -7.931 7.259 1.00 90.38 84 THR A C 1
ATOM 702 O O . THR A 1 84 ? -12.461 -8.451 8.258 1.00 90.38 84 THR A O 1
ATOM 705 N N . ILE A 1 85 ? -13.018 -6.603 7.116 1.00 93.62 85 ILE A N 1
ATOM 706 C CA . ILE A 1 85 ? -12.528 -5.649 8.122 1.00 93.62 85 ILE A CA 1
ATOM 707 C C . ILE A 1 85 ? -13.506 -4.487 8.335 1.00 93.62 85 ILE A C 1
ATOM 709 O O . ILE A 1 85 ? -14.116 -3.970 7.403 1.00 93.62 85 ILE A O 1
ATOM 713 N N . SER A 1 86 ? -13.657 -4.040 9.583 1.00 94.56 86 SER A N 1
ATOM 714 C CA . SER A 1 86 ? -14.438 -2.840 9.900 1.00 94.56 86 SER A CA 1
ATOM 715 C C . SER A 1 86 ? -13.620 -1.566 9.654 1.00 94.56 86 SER A C 1
ATOM 717 O O . SER A 1 86 ? -12.397 -1.568 9.797 1.00 94.56 86 SER A O 1
ATOM 719 N N . LYS A 1 87 ? -14.279 -0.434 9.360 1.00 95.31 87 LYS A N 1
ATOM 720 C CA . LYS A 1 87 ? -13.591 0.861 9.157 1.00 95.31 87 LYS A CA 1
ATOM 721 C C . LYS A 1 87 ? -12.660 1.256 10.320 1.00 95.31 87 LYS A C 1
ATOM 723 O O . LYS A 1 87 ? -11.546 1.698 10.040 1.00 95.31 87 LYS A O 1
ATOM 728 N N . PRO A 1 88 ? -13.041 1.093 11.609 1.00 96.19 88 PRO A N 1
ATOM 729 C CA . PRO A 1 88 ? -12.129 1.384 12.717 1.00 96.19 88 PRO A CA 1
ATOM 730 C C . PRO A 1 88 ? -10.898 0.472 12.733 1.00 96.19 88 PRO A C 1
ATOM 732 O O . PRO A 1 88 ? -9.800 0.929 13.042 1.00 96.19 88 PRO A O 1
ATOM 735 N N . ASN A 1 89 ? -11.064 -0.806 12.377 1.00 95.75 89 ASN A N 1
ATOM 736 C CA . ASN A 1 89 ? -9.953 -1.751 12.314 1.00 95.75 89 ASN A CA 1
ATOM 737 C C . ASN A 1 89 ? -9.024 -1.457 11.133 1.00 95.75 89 ASN A C 1
ATOM 739 O O . ASN A 1 89 ? -7.815 -1.518 11.314 1.00 95.75 89 ASN A O 1
ATOM 743 N N . LEU A 1 90 ? -9.566 -1.054 9.980 1.00 97.00 90 LEU A N 1
ATOM 744 C CA . LEU A 1 90 ? -8.776 -0.591 8.837 1.00 97.00 90 LEU A CA 1
ATOM 745 C C . LEU A 1 90 ? -7.966 0.663 9.186 1.00 97.00 90 LEU A C 1
ATOM 747 O O . LEU A 1 90 ? -6.768 0.711 8.941 1.00 97.00 90 LEU A O 1
ATO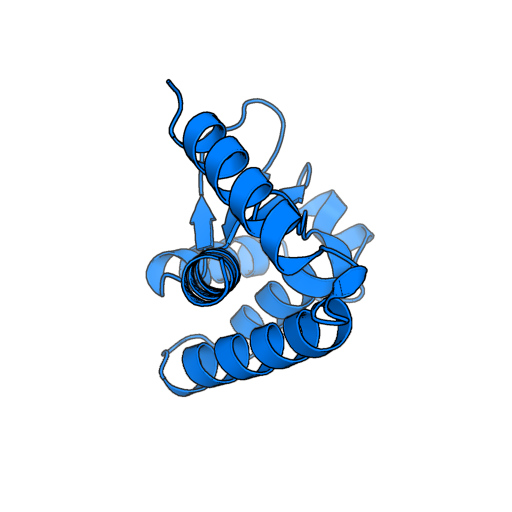M 751 N N . SER A 1 91 ? -8.599 1.651 9.827 1.00 96.81 91 SER A N 1
ATOM 752 C CA . SER A 1 91 ? -7.913 2.859 10.305 1.00 96.81 91 SER A CA 1
ATOM 753 C C . SER A 1 91 ? -6.757 2.526 11.253 1.00 96.81 91 SER A C 1
ATOM 755 O O . SER A 1 91 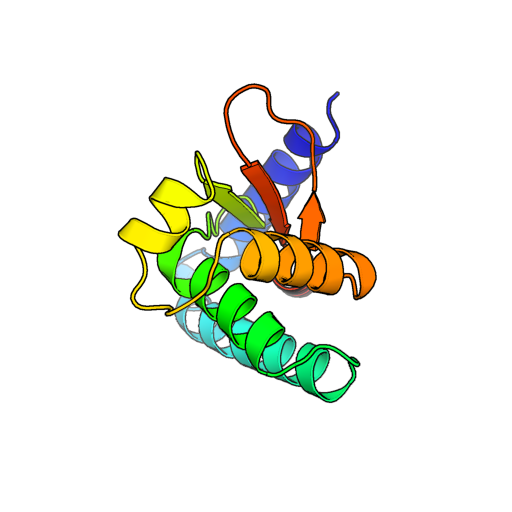? -5.664 3.073 11.124 1.00 96.81 91 SER A O 1
ATOM 757 N N . ARG A 1 92 ? -6.975 1.592 12.191 1.00 97.56 92 ARG A N 1
ATOM 758 C CA . ARG A 1 92 ? -5.930 1.125 13.111 1.00 97.56 92 ARG A CA 1
ATOM 759 C C . ARG A 1 92 ? -4.801 0.409 12.374 1.00 97.56 92 ARG A C 1
ATOM 761 O O . ARG A 1 92 ? -3.647 0.670 12.687 1.00 97.56 92 ARG A O 1
ATOM 768 N N . ALA A 1 93 ? -5.134 -0.454 11.419 1.00 97.75 93 ALA A N 1
ATOM 769 C CA . ALA A 1 93 ? -4.154 -1.188 10.630 1.00 97.75 93 ALA A CA 1
ATOM 770 C C . ALA A 1 93 ? -3.271 -0.240 9.811 1.00 97.75 93 ALA A C 1
ATOM 772 O O . ALA A 1 93 ? -2.054 -0.337 9.886 1.00 97.75 93 ALA A O 1
ATOM 773 N N . LEU A 1 94 ? -3.863 0.742 9.123 1.00 97.69 94 LEU A N 1
ATOM 774 C CA . LEU A 1 94 ? -3.113 1.763 8.382 1.00 97.69 94 LEU A CA 1
ATOM 775 C C . LEU A 1 94 ? -2.161 2.539 9.302 1.00 97.69 94 LEU A C 1
ATOM 777 O O . LEU A 1 94 ? -0.979 2.643 9.001 1.00 97.69 94 LEU A O 1
ATOM 781 N N . LYS A 1 95 ? -2.628 2.967 10.482 1.00 97.56 95 LYS A N 1
ATOM 782 C CA . LYS A 1 95 ? -1.756 3.605 11.482 1.00 97.56 95 LYS A CA 1
ATOM 783 C C . LYS A 1 95 ? -0.642 2.684 11.986 1.00 97.56 95 LYS A C 1
ATOM 785 O O . LYS A 1 95 ? 0.460 3.152 12.235 1.00 97.56 95 LYS A O 1
ATOM 790 N N . SER A 1 96 ? -0.922 1.393 12.168 1.00 97.50 96 SER A N 1
ATOM 791 C CA . SER A 1 96 ? 0.080 0.394 12.564 1.00 97.50 96 SER A CA 1
ATOM 792 C C . SER A 1 96 ? 1.172 0.270 11.498 1.00 97.50 96 SER A C 1
ATOM 794 O O . SER A 1 96 ? 2.355 0.314 11.824 1.00 97.50 96 SER A O 1
ATOM 796 N N . LEU A 1 97 ? 0.781 0.206 10.222 1.00 97.94 97 LEU A N 1
ATOM 797 C CA . LEU A 1 97 ? 1.703 0.179 9.084 1.00 97.94 97 LEU A CA 1
ATOM 798 C C . LEU A 1 97 ? 2.535 1.467 8.983 1.00 97.94 97 LEU A C 1
ATOM 800 O O . LEU A 1 97 ? 3.730 1.385 8.715 1.00 97.94 97 LEU A O 1
ATOM 804 N N . GLU A 1 98 ? 1.935 2.633 9.251 1.00 96.81 98 GLU A N 1
ATOM 805 C CA . GLU A 1 98 ? 2.651 3.917 9.325 1.00 96.81 98 GLU A CA 1
ATOM 806 C C . GLU A 1 98 ? 3.701 3.921 10.450 1.00 96.81 98 GLU A C 1
ATOM 808 O O . GLU A 1 98 ? 4.859 4.268 10.226 1.00 96.81 98 GLU A O 1
ATOM 813 N N . LEU A 1 99 ? 3.326 3.479 11.656 1.00 96.31 99 LEU A N 1
ATOM 814 C CA . LEU A 1 99 ? 4.223 3.421 12.819 1.00 96.31 99 LEU A CA 1
ATOM 815 C C . LEU A 1 99 ? 5.382 2.430 12.654 1.00 96.31 99 LEU A C 1
ATOM 817 O O . LEU A 1 99 ? 6.399 2.578 13.324 1.00 96.31 99 LEU A O 1
ATOM 821 N N . ASN A 1 100 ? 5.216 1.417 11.802 1.00 95.44 100 ASN A N 1
ATOM 822 C CA . ASN A 1 100 ? 6.245 0.422 11.494 1.00 95.44 100 ASN A CA 1
ATOM 823 C C . ASN A 1 100 ? 6.930 0.697 10.145 1.00 95.44 100 ASN A C 1
ATOM 825 O O . ASN A 1 100 ? 7.548 -0.199 9.586 1.00 95.44 100 ASN A O 1
ATOM 829 N N . GLU A 1 101 ? 6.811 1.921 9.622 1.00 94.69 101 GLU A N 1
ATOM 830 C CA . GLU A 1 101 ? 7.542 2.409 8.446 1.00 94.69 101 GLU A CA 1
ATOM 831 C C . GLU A 1 101 ? 7.298 1.641 7.135 1.00 94.69 101 GLU A C 1
ATOM 833 O O . GLU A 1 101 ? 8.063 1.797 6.184 1.00 94.69 101 GLU A O 1
ATOM 838 N N . PHE A 1 102 ? 6.211 0.873 7.029 1.00 96.12 102 PHE A N 1
ATOM 839 C CA . PHE A 1 102 ? 5.808 0.273 5.752 1.00 96.12 102 PHE A CA 1
ATOM 840 C C . PHE A 1 102 ? 5.274 1.337 4.797 1.00 96.12 102 PHE A C 1
ATOM 842 O O . PHE A 1 102 ? 5.555 1.318 3.597 1.00 96.12 102 PHE A O 1
ATOM 849 N N . ILE A 1 103 ? 4.487 2.268 5.340 1.00 97.25 103 ILE A N 1
ATOM 850 C CA . ILE A 1 103 ? 3.829 3.322 4.575 1.00 97.25 103 ILE A CA 1
ATOM 851 C C . ILE A 1 103 ? 3.967 4.681 5.253 1.00 97.25 103 ILE A C 1
ATOM 853 O O . ILE A 1 103 ? 4.234 4.769 6.448 1.00 97.25 103 ILE A O 1
ATO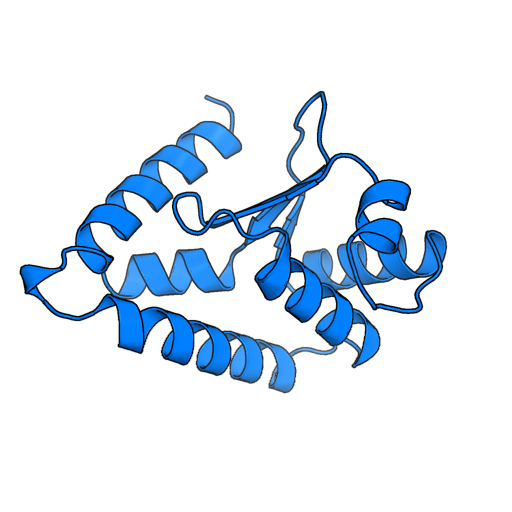M 857 N N . GLU A 1 104 ? 3.745 5.751 4.502 1.00 96.50 104 GLU A N 1
ATOM 858 C CA . GLU A 1 104 ? 3.677 7.110 5.039 1.00 96.50 104 GLU A CA 1
ATOM 859 C C . GLU A 1 104 ? 2.484 7.846 4.451 1.00 96.50 104 GLU A C 1
ATOM 861 O O . GLU A 1 104 ? 2.364 7.982 3.233 1.00 96.50 104 GLU A O 1
ATOM 866 N N . LYS A 1 105 ? 1.580 8.313 5.315 1.00 95.19 105 LYS A N 1
ATOM 867 C CA . LYS A 1 105 ? 0.436 9.097 4.871 1.00 95.19 105 LYS A CA 1
ATOM 868 C C . LYS A 1 105 ? 0.894 10.477 4.416 1.00 95.19 105 LYS A C 1
ATOM 870 O O . LYS A 1 105 ? 1.565 11.191 5.157 1.00 95.19 105 LYS A O 1
ATOM 875 N N . VAL A 1 106 ? 0.430 10.886 3.243 1.00 93.94 106 VAL A N 1
ATOM 876 C CA . VAL A 1 106 ? 0.630 12.240 2.722 1.00 93.94 106 VAL A CA 1
ATOM 877 C C . VAL A 1 106 ? -0.708 12.928 2.498 1.00 93.94 106 VAL A C 1
ATOM 879 O O . VAL A 1 106 ? -1.730 12.281 2.264 1.00 93.94 106 VAL A O 1
ATOM 882 N N . GLU A 1 107 ? -0.716 14.255 2.611 1.00 86.56 107 GLU A N 1
ATOM 883 C CA . GLU A 1 107 ? -1.905 15.039 2.294 1.00 86.56 107 GLU A CA 1
ATOM 884 C C . GLU A 1 107 ? -2.136 15.065 0.781 1.00 86.56 107 GLU A C 1
ATOM 886 O O . GLU A 1 107 ? -1.294 15.515 0.004 1.00 86.56 107 GLU A O 1
ATOM 891 N N . ASP A 1 108 ? -3.312 14.591 0.385 1.00 82.44 108 ASP A N 1
ATOM 892 C CA . ASP A 1 108 ? -3.859 14.673 -0.961 1.00 82.44 108 ASP A CA 1
ATOM 893 C C . ASP A 1 108 ? -5.345 15.021 -0.805 1.00 82.44 108 ASP A C 1
ATOM 895 O O . ASP A 1 108 ? -6.067 14.367 -0.051 1.00 82.44 108 ASP A O 1
ATOM 899 N N . GLN A 1 109 ? -5.783 16.115 -1.432 1.00 76.00 109 GLN A N 1
ATOM 900 C CA . GLN A 1 109 ? -7.050 16.783 -1.103 1.00 76.00 109 GLN A CA 1
ATOM 901 C C . GLN A 1 109 ? -8.283 15.901 -1.342 1.00 76.00 109 GLN A C 1
ATOM 903 O O . GLN A 1 109 ? -9.319 16.114 -0.714 1.00 76.00 109 GLN A O 1
ATOM 908 N N . GLU A 1 110 ? -8.175 14.906 -2.220 1.00 80.50 110 GLU A N 1
ATOM 909 C CA . GLU A 1 110 ? -9.319 14.111 -2.674 1.00 80.50 110 GLU A CA 1
ATOM 910 C C . GLU A 1 110 ? -9.207 12.623 -2.337 1.00 80.50 110 GLU A C 1
ATOM 912 O O . GLU A 1 110 ? -10.188 11.885 -2.451 1.00 80.50 110 GLU A O 1
ATOM 917 N N . LYS A 1 111 ? -8.014 12.149 -1.963 1.00 89.19 111 LYS A N 1
ATOM 918 C CA . LYS A 1 111 ? -7.724 10.716 -1.861 1.00 89.19 111 LYS A CA 1
ATOM 919 C C . LYS A 1 111 ? -6.886 10.404 -0.631 1.00 89.19 111 LYS A C 1
ATOM 921 O O . LYS A 1 111 ? -6.086 11.201 -0.156 1.00 89.19 111 LYS A O 1
ATOM 926 N N . LEU A 1 112 ? -7.068 9.195 -0.118 1.00 94.25 112 LEU A N 1
ATOM 927 C CA . LEU A 1 112 ? -6.161 8.601 0.847 1.00 94.25 112 LEU A CA 1
ATOM 928 C C . LEU A 1 112 ? -4.936 8.109 0.079 1.00 94.25 112 LEU A C 1
ATOM 930 O O . LEU A 1 112 ? -5.020 7.135 -0.674 1.00 94.25 112 LEU A O 1
ATOM 934 N N . THR A 1 113 ? -3.829 8.819 0.270 1.00 95.94 113 THR A N 1
ATOM 935 C CA . THR A 1 113 ? -2.560 8.563 -0.408 1.00 95.94 113 THR A CA 1
ATOM 936 C C . THR A 1 113 ? -1.500 8.181 0.616 1.00 95.94 113 THR A C 1
ATOM 938 O O . THR A 1 113 ? -1.314 8.865 1.628 1.00 95.94 113 THR A O 1
ATOM 941 N N . TYR A 1 114 ? -0.817 7.073 0.345 1.00 97.31 114 TYR A N 1
ATOM 942 C CA . TYR A 1 114 ? 0.230 6.530 1.198 1.00 97.31 114 TYR A CA 1
ATOM 943 C C . TYR A 1 114 ? 1.457 6.196 0.358 1.00 97.31 114 TYR A C 1
ATOM 945 O O . TYR A 1 114 ? 1.352 5.416 -0.582 1.00 97.31 114 TYR A O 1
ATOM 953 N N . LEU A 1 115 ? 2.611 6.752 0.707 1.00 97.25 115 LEU A N 1
ATOM 954 C CA . LEU A 1 115 ? 3.888 6.386 0.096 1.00 97.25 115 LEU A CA 1
ATOM 955 C C . LEU A 1 115 ? 4.265 4.978 0.555 1.00 97.25 115 LEU A C 1
ATOM 957 O O . LEU A 1 115 ? 4.176 4.698 1.752 1.00 97.25 115 LEU A O 1
ATOM 961 N N . PHE A 1 116 ? 4.673 4.102 -0.360 1.00 97.50 116 PHE A N 1
ATOM 962 C CA . PHE A 1 116 ? 5.049 2.729 -0.043 1.00 97.50 116 PHE A CA 1
ATOM 963 C C . PHE A 1 116 ? 6.572 2.591 0.031 1.00 97.50 116 PHE A C 1
ATOM 965 O O . PHE A 1 116 ? 7.273 2.575 -0.979 1.00 97.50 116 PHE A O 1
ATOM 972 N N . LYS A 1 117 ? 7.101 2.509 1.257 1.00 95.44 117 LYS A N 1
ATOM 973 C CA . LYS A 1 117 ? 8.546 2.627 1.501 1.00 95.44 117 LYS A CA 1
ATOM 974 C C . LYS A 1 117 ? 9.337 1.411 1.031 1.00 95.44 117 LYS A C 1
ATOM 976 O O . LYS A 1 117 ? 10.449 1.585 0.543 1.00 95.44 117 LYS A O 1
ATOM 981 N N . THR A 1 118 ? 8.792 0.204 1.178 1.00 93.81 118 THR A N 1
ATOM 982 C CA . THR A 1 118 ? 9.499 -1.033 0.807 1.00 93.81 118 THR A CA 1
ATOM 983 C C . THR A 1 118 ? 9.755 -1.098 -0.697 1.00 93.81 118 THR A C 1
ATOM 985 O O . THR A 1 118 ? 10.886 -1.329 -1.112 1.00 93.81 118 THR A O 1
ATOM 988 N N . GLU A 1 119 ? 8.742 -0.823 -1.520 1.00 93.62 119 GLU A N 1
ATOM 989 C CA . GLU A 1 119 ? 8.912 -0.798 -2.976 1.00 93.62 119 GLU A CA 1
ATOM 990 C C . GLU A 1 119 ? 9.852 0.311 -3.436 1.00 93.62 119 GLU A C 1
ATOM 992 O O . GLU A 1 119 ? 10.714 0.076 -4.276 1.00 93.62 119 GLU A O 1
ATOM 997 N N . TYR A 1 120 ? 9.736 1.499 -2.849 1.00 94.56 120 TYR A N 1
ATOM 998 C CA . TYR A 1 120 ? 10.613 2.606 -3.202 1.00 94.56 120 TYR A CA 1
ATOM 999 C C . TYR A 1 120 ? 12.087 2.287 -2.921 1.00 94.56 120 TYR A C 1
ATOM 1001 O O . TYR A 1 120 ? 12.945 2.544 -3.758 1.00 94.56 120 TYR A O 1
ATOM 1009 N N . LYS A 1 121 ? 12.385 1.657 -1.775 1.00 93.25 121 LYS A N 1
ATOM 1010 C CA . LYS A 1 121 ? 13.741 1.181 -1.450 1.00 93.25 121 LYS A CA 1
ATOM 1011 C C . LYS A 1 121 ? 14.224 0.095 -2.411 1.00 93.25 121 LYS A C 1
ATOM 1013 O O . LYS A 1 121 ? 15.407 0.069 -2.741 1.00 93.25 121 LYS A O 1
ATOM 1018 N N . LEU A 1 122 ? 13.333 -0.801 -2.844 1.00 92.31 122 LEU A N 1
ATOM 1019 C CA . LEU A 1 122 ? 13.670 -1.820 -3.838 1.00 92.31 122 LEU A CA 1
ATOM 1020 C C . LEU A 1 122 ? 14.051 -1.165 -5.168 1.00 92.31 122 LEU A C 1
ATOM 1022 O O . LEU A 1 122 ? 15.114 -1.468 -5.704 1.00 92.31 122 LEU A O 1
ATOM 1026 N N . LEU A 1 123 ? 13.239 -0.219 -5.649 1.00 91.44 123 LEU A N 1
ATOM 1027 C CA . LEU A 1 123 ? 13.557 0.569 -6.838 1.00 91.44 123 LEU A CA 1
ATOM 1028 C C . LEU A 1 123 ? 14.906 1.284 -6.694 1.00 91.44 123 LEU A C 1
ATOM 1030 O O . LEU A 1 123 ? 15.732 1.162 -7.590 1.00 91.44 123 LEU A O 1
ATOM 1034 N N . GLU A 1 124 ? 15.178 1.928 -5.552 1.00 91.44 124 GLU A N 1
ATOM 1035 C CA . GLU A 1 124 ? 16.471 2.584 -5.290 1.00 91.44 124 GLU A CA 1
ATOM 1036 C C . GLU A 1 124 ? 17.663 1.617 -5.332 1.00 91.44 124 GLU A C 1
ATOM 1038 O O . GLU A 1 124 ? 18.772 2.033 -5.656 1.00 91.44 124 GLU A O 1
ATOM 1043 N N . SER A 1 125 ? 17.460 0.342 -4.994 1.00 89.62 125 SER A N 1
ATOM 1044 C CA . SER A 1 125 ? 18.524 -0.669 -5.019 1.00 89.62 125 SER A CA 1
ATOM 1045 C C . SER A 1 125 ? 18.799 -1.255 -6.406 1.00 89.62 125 SER A C 1
ATOM 1047 O O . SER A 1 125 ? 19.869 -1.826 -6.619 1.00 89.62 125 SER A O 1
ATOM 1049 N N . LEU A 1 126 ? 17.843 -1.122 -7.329 1.00 84.25 126 LEU A N 1
ATOM 1050 C CA . LEU A 1 126 ? 17.887 -1.707 -8.671 1.00 84.25 126 LEU A CA 1
ATOM 1051 C C . LEU A 1 126 ? 18.110 -0.666 -9.784 1.00 84.25 126 LEU A C 1
ATOM 1053 O O . LEU A 1 126 ? 18.437 -1.055 -10.906 1.00 84.25 126 LEU A O 1
ATOM 1057 N N . SER A 1 127 ? 17.910 0.626 -9.496 1.00 80.25 127 SER A N 1
ATOM 1058 C CA . SER A 1 127 ? 18.055 1.752 -10.436 1.00 80.25 127 SER A CA 1
ATOM 1059 C C . SER A 1 127 ? 19.457 2.344 -10.517 1.00 80.25 127 SER A C 1
ATOM 1061 O O . SER A 1 127 ? 20.141 2.373 -9.470 1.00 80.25 127 SER A O 1
#

pLDDT: mean 90.27, std 9.46, range [49.78, 97.94]

Radius of gyration: 14.54 Å; chains: 1; bounding box: 35×33×38 Å

Secondary structure (DSSP, 8-state):
--HHHHHHHHHHHHHHHHT-GGGTHHHHHHHHHHHHHHHHHHHS---HHHHHHHHHHHHHTEEGGGTEEEES-HHHHHHTS-----HHHHHHHHHHHHHTTSEEEE--SSSEEEEEHHHHHHHHHH-

Foldseek 3Di:
DFPQVVLLVVLLVLCCVQVPVVVVNVVVLVVVLVVLLVVLVVPDPADPLLSVLVVLQVVPAAPLSRQKGKDQDPVVSVVRDPDPDDPVRSVVSVVSCCVSVQWPFDDDPGIGMIHGRSSSVSSVVRD